Protein AF-A0A3B8YWN8-F1 (afdb_monomer_lite)

Sequence (177 aa):
MKKIRFTNFLTLNTTGSDNGYIYGIPFSYERTVKGNIPAGKAEFSIKGDIPDPGLFLGETLADYLVRSGIKISQVETARTDYLAKKQVQYKPGKIVHTQTSRPMKDIVQEVNVKSNNHYAEHLLRIIGRTQNTDIYSDALQAGIDYVKKFWEQQGISTSSLTLHDGSGLAPQNAFSP

Foldseek 3Di:
DDAADEDEPEAEDQPQDDPWDWDDDALDSYIYIDDYHYPPDPDDDDDDDDRCVQQVVQVVVQVVCVVVVHDDDDGDDCVVVVVVVPPPPPDDDPDPDDDDDPDPVVLVCCCVVVLPQVSQQVVLLVCQCVVPVPPNDDSNVSSVVVVQVVCVVVVHHCPQFDDDGRRPPPPRGTHDD

pLDDT: mean 93.97, std 5.35, range [67.75, 98.31]

Secondary structure (DSSP, 8-state):
-PPPEEEE--EEESS-----EEE-STT-SEEEEESEEETT-S--------S-HHHHHHHHHHHHHHHTT--------THHHHHTT-------------PPPPPHHHHHHHHHHH--HHHHHHHHHHHHHHH---TTS-HHHHHHHHHHHHHHHTT---TT-B-S-SSS-STT-B---

Structure (mmCIF, N/CA/C/O backbone):
data_AF-A0A3B8YWN8-F1
#
_entry.id   AF-A0A3B8YWN8-F1
#
loop_
_atom_site.group_PDB
_atom_site.id
_atom_site.type_symbol
_atom_site.label_atom_id
_atom_site.label_alt_id
_atom_site.label_comp_id
_atom_site.label_asym_id
_atom_site.label_entity_id
_atom_site.label_seq_id
_atom_site.pdbx_PDB_ins_code
_atom_site.Cartn_x
_atom_site.Cartn_y
_atom_site.Cartn_z
_atom_site.occupancy
_atom_site.B_iso_or_equiv
_atom_site.auth_seq_id
_atom_site.auth_comp_id
_atom_site.auth_asym_id
_atom_site.auth_atom_id
_atom_site.pdbx_PDB_model_num
ATOM 1 N N . MET A 1 1 ? 13.377 -5.301 -14.344 1.00 80.06 1 MET A N 1
ATOM 2 C CA . MET A 1 1 ? 13.075 -5.627 -12.940 1.00 80.06 1 MET A CA 1
ATOM 3 C C . MET A 1 1 ? 14.286 -5.380 -12.073 1.00 80.06 1 MET A C 1
ATOM 5 O O . MET A 1 1 ? 15.306 -6.055 -12.226 1.00 80.06 1 MET A O 1
ATOM 9 N N . LYS A 1 2 ? 14.180 -4.399 -11.175 1.00 81.56 2 LYS A N 1
ATOM 10 C CA . LYS A 1 2 ? 15.212 -4.146 -10.162 1.00 81.56 2 LYS A CA 1
ATOM 11 C C . LYS A 1 2 ? 15.353 -5.351 -9.230 1.00 81.56 2 LYS A C 1
ATOM 13 O O . LYS A 1 2 ? 14.367 -5.902 -8.750 1.00 81.56 2 LYS A O 1
ATOM 18 N N . LYS A 1 3 ? 16.597 -5.759 -8.968 1.00 89.31 3 LYS A N 1
ATOM 19 C CA . LYS A 1 3 ? 16.897 -6.857 -8.041 1.00 89.31 3 LYS A CA 1
ATOM 20 C C . LYS A 1 3 ? 16.923 -6.332 -6.609 1.00 89.31 3 LYS A C 1
ATOM 22 O O . LYS A 1 3 ? 17.666 -5.396 -6.322 1.00 89.31 3 LYS A O 1
ATOM 27 N N . ILE A 1 4 ? 16.138 -6.953 -5.732 1.00 94.19 4 ILE A N 1
ATOM 28 C CA . ILE A 1 4 ? 16.224 -6.747 -4.285 1.00 94.19 4 ILE A CA 1
ATOM 29 C C . ILE A 1 4 ? 17.476 -7.443 -3.738 1.00 94.19 4 ILE A C 1
ATOM 31 O O . ILE A 1 4 ? 17.847 -8.520 -4.210 1.00 94.19 4 ILE A O 1
ATOM 35 N N . ARG A 1 5 ? 18.138 -6.822 -2.765 1.00 95.88 5 ARG A N 1
ATOM 36 C CA . ARG A 1 5 ? 19.308 -7.367 -2.075 1.00 95.88 5 ARG A CA 1
ATOM 37 C C . ARG A 1 5 ? 19.014 -7.439 -0.588 1.00 95.88 5 ARG A C 1
ATOM 39 O O . ARG A 1 5 ? 18.488 -6.489 -0.013 1.00 95.88 5 ARG A O 1
ATOM 46 N N . PHE A 1 6 ? 19.353 -8.572 0.015 1.00 96.44 6 PHE A N 1
ATOM 47 C CA . PHE A 1 6 ? 19.155 -8.809 1.437 1.00 96.44 6 PHE A CA 1
ATOM 48 C C . PHE A 1 6 ? 20.497 -8.921 2.152 1.00 96.44 6 PHE A C 1
ATOM 50 O O . PHE A 1 6 ? 21.336 -9.738 1.777 1.00 96.44 6 PHE A O 1
ATOM 57 N N . THR A 1 7 ? 20.651 -8.157 3.228 1.00 97.44 7 THR A N 1
ATOM 58 C CA . THR A 1 7 ? 21.690 -8.359 4.238 1.00 97.44 7 THR A CA 1
ATOM 59 C C . THR A 1 7 ? 21.070 -9.110 5.408 1.00 97.44 7 THR A C 1
ATOM 61 O O . THR A 1 7 ? 20.158 -8.604 6.066 1.00 97.44 7 THR A O 1
ATOM 64 N N . ASN A 1 8 ? 21.532 -10.335 5.648 1.00 96.69 8 ASN A N 1
ATOM 65 C CA . ASN A 1 8 ? 20.940 -11.230 6.636 1.00 96.69 8 ASN A CA 1
ATOM 66 C C . ASN A 1 8 ? 21.707 -11.193 7.968 1.00 96.69 8 ASN A C 1
ATOM 68 O O . ASN A 1 8 ? 22.888 -11.525 8.008 1.00 96.69 8 ASN A O 1
ATOM 72 N N . PHE A 1 9 ? 21.010 -10.840 9.048 1.00 97.12 9 PHE A N 1
ATOM 73 C CA . PHE A 1 9 ? 21.478 -10.909 10.436 1.00 97.12 9 PHE A CA 1
ATOM 74 C C . PHE A 1 9 ? 20.535 -11.741 11.323 1.00 97.12 9 PHE A C 1
ATOM 76 O O . PHE A 1 9 ? 20.490 -11.538 12.537 1.00 97.12 9 PHE A O 1
ATOM 83 N N . LEU A 1 10 ? 19.731 -12.629 10.733 1.00 96.25 10 LEU A N 1
ATOM 84 C CA . LEU A 1 10 ? 18.858 -13.518 11.491 1.00 96.25 10 LEU A CA 1
ATOM 85 C C . LEU A 1 10 ? 19.666 -14.478 12.357 1.00 96.25 10 LEU A C 1
ATOM 87 O O . LEU A 1 10 ? 20.679 -15.034 11.933 1.00 96.25 10 LEU A O 1
ATOM 91 N N . THR A 1 11 ? 19.149 -14.726 13.552 1.00 96.62 11 THR A N 1
ATOM 92 C CA . THR A 1 11 ? 19.606 -15.803 14.429 1.00 96.62 11 THR A CA 1
ATOM 93 C C . THR A 1 11 ? 18.482 -16.810 14.667 1.00 96.62 11 THR A C 1
ATOM 95 O O . THR A 1 11 ? 17.337 -16.603 14.260 1.00 96.62 11 THR A O 1
ATOM 98 N N . LEU A 1 12 ? 18.804 -17.940 15.295 1.00 96.88 12 LEU A N 1
ATOM 99 C CA . LEU A 1 12 ? 17.819 -18.964 15.641 1.00 96.88 12 LEU A CA 1
ATOM 100 C C . LEU A 1 12 ? 17.405 -18.845 17.113 1.00 96.88 12 LEU A C 1
ATOM 102 O O . LEU A 1 12 ? 18.230 -18.522 17.966 1.00 96.88 12 LEU A O 1
ATOM 106 N N . ASN A 1 13 ? 16.142 -19.147 17.412 1.00 95.62 13 ASN A N 1
ATOM 107 C CA . ASN A 1 13 ? 15.621 -19.309 18.770 1.00 95.62 13 ASN A CA 1
ATOM 108 C C . ASN A 1 13 ? 15.058 -20.723 18.992 1.00 95.62 13 ASN A C 1
ATOM 110 O O . ASN A 1 13 ? 14.725 -21.438 18.046 1.00 95.62 13 ASN A O 1
ATOM 114 N N . THR A 1 14 ? 14.927 -21.115 20.260 1.00 95.75 14 THR A N 1
ATOM 115 C CA . THR A 1 14 ? 14.289 -22.373 20.686 1.00 95.75 14 THR A CA 1
ATOM 116 C C . THR A 1 14 ? 12.891 -22.167 21.273 1.00 95.75 14 THR A C 1
ATOM 118 O O . THR A 1 14 ? 12.222 -23.144 21.594 1.00 95.75 14 THR A O 1
ATOM 121 N N . THR A 1 15 ? 12.423 -20.918 21.399 1.00 92.81 15 THR A N 1
ATOM 122 C CA . THR A 1 15 ? 11.096 -20.595 21.955 1.00 92.81 15 THR A CA 1
ATOM 123 C C . THR A 1 15 ? 9.961 -20.928 20.990 1.00 92.81 15 THR A C 1
ATOM 125 O O . THR A 1 15 ? 8.809 -21.008 21.402 1.00 92.81 15 THR A O 1
ATOM 128 N N . GLY A 1 16 ? 10.273 -21.097 19.700 1.00 90.19 16 GLY A N 1
ATOM 129 C CA . GLY A 1 16 ? 9.279 -21.324 18.653 1.00 90.19 16 GLY A CA 1
ATOM 130 C C . GLY A 1 16 ? 8.600 -20.044 18.162 1.00 90.19 16 GLY A C 1
ATOM 131 O O . GLY A 1 16 ? 7.716 -20.119 17.313 1.00 90.19 16 GLY A O 1
ATOM 132 N N . SER A 1 17 ? 9.015 -18.879 18.663 1.00 91.94 17 SER A N 1
ATOM 133 C CA . SER A 1 17 ? 8.450 -17.576 18.301 1.00 91.94 17 SER A CA 1
ATOM 134 C C . SER A 1 17 ? 9.029 -17.056 16.984 1.00 91.94 17 SER A C 1
ATOM 136 O O . SER A 1 17 ? 10.219 -17.223 16.723 1.00 91.94 17 SER A O 1
ATOM 138 N N . ASP A 1 18 ? 8.214 -16.372 16.183 1.00 93.31 18 ASP A N 1
ATOM 139 C CA . ASP A 1 18 ? 8.703 -15.560 15.067 1.00 93.31 18 ASP A CA 1
ATOM 140 C C . ASP A 1 18 ? 8.965 -14.133 15.545 1.00 93.31 18 ASP A C 1
ATOM 142 O O . ASP A 1 18 ? 8.030 -13.398 15.854 1.00 93.31 18 ASP A O 1
ATOM 146 N N . ASN A 1 19 ? 10.238 -13.750 15.605 1.00 94.31 19 ASN A N 1
ATOM 147 C CA . ASN A 1 19 ? 10.654 -12.374 15.855 1.00 94.31 19 ASN A CA 1
ATOM 148 C C . ASN A 1 19 ? 11.452 -11.818 14.666 1.00 94.31 19 ASN A C 1
ATOM 150 O O . ASN A 1 19 ? 12.211 -10.860 14.829 1.00 94.31 19 ASN A O 1
ATOM 154 N N . GLY A 1 20 ? 11.358 -12.460 13.498 1.00 95.50 20 GLY A N 1
ATOM 155 C CA . GLY A 1 20 ? 12.039 -12.054 12.281 1.00 95.50 20 GLY A CA 1
ATOM 156 C C . GLY A 1 20 ? 11.336 -10.869 11.628 1.00 95.50 20 GLY A C 1
ATOM 157 O O . GLY A 1 20 ? 10.118 -10.846 11.484 1.00 95.50 20 GLY A O 1
ATOM 158 N N . TYR A 1 21 ? 12.103 -9.877 11.191 1.00 94.56 21 TYR A N 1
ATOM 159 C CA . TYR A 1 21 ? 11.560 -8.733 10.467 1.00 94.56 21 TYR A CA 1
ATOM 160 C C . TYR A 1 21 ? 12.503 -8.265 9.364 1.00 94.56 21 TYR A C 1
ATOM 162 O O . TYR A 1 21 ? 13.730 -8.384 9.446 1.00 94.56 21 TYR A O 1
ATOM 170 N N . ILE A 1 22 ? 11.896 -7.714 8.314 1.00 95.94 22 ILE A N 1
ATOM 171 C CA . ILE A 1 22 ? 12.583 -7.076 7.194 1.00 95.94 22 ILE A CA 1
ATOM 172 C C . ILE A 1 22 ? 12.410 -5.573 7.356 1.00 95.94 22 ILE A C 1
ATOM 174 O O . ILE A 1 22 ? 11.295 -5.092 7.537 1.00 95.94 22 ILE A O 1
ATOM 178 N N . TYR A 1 23 ? 13.498 -4.821 7.250 1.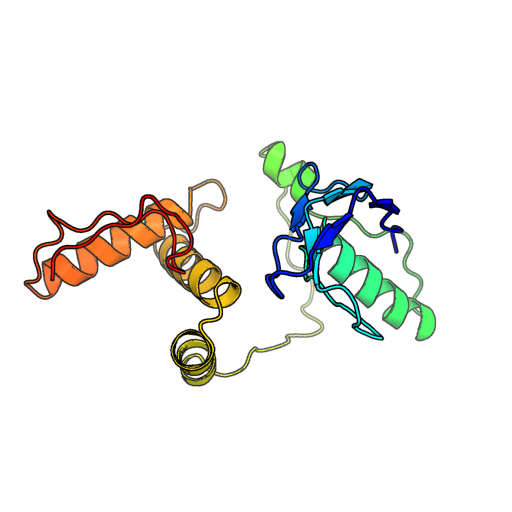00 93.81 23 TYR A N 1
ATOM 179 C CA . TYR A 1 23 ? 13.436 -3.365 7.241 1.00 93.81 23 TYR A CA 1
ATOM 180 C C . TYR A 1 23 ? 14.401 -2.775 6.213 1.00 93.81 23 TYR A C 1
ATOM 182 O O . TYR A 1 23 ? 15.366 -3.404 5.773 1.00 93.81 23 TYR A O 1
ATOM 190 N N . GLY A 1 24 ? 14.111 -1.551 5.797 1.00 93.94 24 GLY A N 1
ATOM 191 C CA . GLY A 1 24 ? 14.896 -0.807 4.827 1.00 93.94 24 GLY A CA 1
ATOM 192 C C . GLY A 1 24 ? 14.355 0.607 4.687 1.00 93.94 24 GLY A C 1
ATOM 193 O O . GLY A 1 24 ? 13.265 0.920 5.163 1.00 93.94 24 GLY A O 1
ATOM 194 N N . ILE A 1 25 ? 15.132 1.466 4.039 1.00 94.56 25 ILE A N 1
ATOM 195 C CA . ILE A 1 25 ? 14.682 2.817 3.703 1.00 94.56 25 ILE A CA 1
ATOM 196 C C . ILE A 1 25 ? 13.540 2.693 2.675 1.00 94.56 25 ILE A C 1
ATOM 198 O O . ILE A 1 25 ? 13.661 1.872 1.758 1.00 94.56 25 ILE A O 1
ATOM 202 N N . PRO A 1 26 ? 12.454 3.485 2.780 1.00 91.06 26 PRO A N 1
ATOM 203 C CA . PRO A 1 26 ? 11.384 3.491 1.786 1.00 91.06 26 PRO A CA 1
ATOM 204 C C . PRO A 1 26 ? 11.925 3.563 0.353 1.00 91.06 26 PRO A C 1
ATOM 206 O O . PRO A 1 26 ? 12.839 4.335 0.066 1.00 91.06 26 PRO A O 1
ATOM 209 N N . PHE A 1 27 ? 11.369 2.746 -0.547 1.00 91.62 27 PHE A N 1
ATOM 210 C CA . PHE A 1 27 ? 11.792 2.608 -1.948 1.00 91.62 27 PHE A CA 1
ATOM 211 C C . PHE A 1 27 ? 13.203 2.059 -2.209 1.00 91.62 27 PHE A C 1
ATOM 213 O O . PHE A 1 27 ? 13.581 1.881 -3.372 1.00 91.62 27 PHE A O 1
ATOM 220 N N . SER A 1 28 ? 13.972 1.739 -1.169 1.00 93.81 28 SER A N 1
ATOM 221 C CA . SER A 1 28 ? 15.260 1.072 -1.321 1.00 93.81 28 SER A CA 1
ATOM 222 C C . SER A 1 28 ? 15.085 -0.417 -1.606 1.00 93.81 28 SER A C 1
ATOM 224 O O . SER A 1 28 ? 14.317 -1.122 -0.946 1.00 93.81 28 SER A O 1
ATOM 226 N N . TYR A 1 29 ? 15.859 -0.911 -2.569 1.00 94.94 29 TYR A N 1
ATOM 227 C CA . TYR A 1 29 ? 15.989 -2.339 -2.860 1.00 94.94 29 TYR A CA 1
ATOM 228 C C . TYR A 1 29 ? 17.055 -3.020 -1.989 1.00 94.94 29 TYR A C 1
ATOM 230 O O . TYR A 1 29 ? 17.216 -4.232 -2.073 1.00 94.94 29 TYR A O 1
ATOM 238 N N . GLU A 1 30 ? 17.746 -2.265 -1.135 1.00 96.62 30 GLU A N 1
ATOM 239 C CA . GLU A 1 30 ? 18.624 -2.797 -0.095 1.00 96.62 30 GLU A CA 1
ATOM 240 C C . GLU A 1 30 ? 17.799 -3.033 1.174 1.00 96.62 30 GLU A C 1
ATOM 242 O O . GLU A 1 30 ? 17.252 -2.090 1.757 1.00 96.62 30 GLU A O 1
ATOM 247 N N . ARG A 1 31 ? 17.687 -4.296 1.588 1.00 96.75 31 ARG A N 1
ATOM 248 C CA . ARG A 1 31 ? 16.883 -4.731 2.730 1.00 96.75 31 ARG A CA 1
ATOM 249 C C . ARG A 1 31 ? 17.739 -5.452 3.748 1.00 96.75 31 ARG A C 1
ATOM 251 O O . ARG A 1 31 ? 18.636 -6.209 3.403 1.00 96.75 31 ARG A O 1
ATOM 258 N N . THR A 1 32 ? 17.449 -5.219 5.019 1.00 97.00 32 THR A N 1
ATOM 259 C CA . THR A 1 32 ? 18.104 -5.905 6.127 1.00 97.00 32 THR A CA 1
ATOM 260 C C . THR A 1 32 ? 17.101 -6.814 6.812 1.00 97.00 32 THR A C 1
ATOM 262 O O . THR A 1 32 ? 15.977 -6.400 7.092 1.00 97.00 32 THR A O 1
ATOM 265 N N . VAL A 1 33 ? 17.518 -8.045 7.088 1.00 97.06 33 VAL A N 1
ATOM 266 C CA . VAL A 1 33 ? 16.719 -9.032 7.813 1.00 97.06 33 VAL A CA 1
ATOM 267 C C . VAL A 1 33 ? 17.327 -9.233 9.196 1.00 97.06 33 VAL A C 1
ATOM 269 O O . VAL A 1 33 ? 18.524 -9.497 9.304 1.00 97.06 33 VAL A O 1
ATOM 272 N N . LYS A 1 34 ? 16.528 -9.059 10.251 1.00 96.75 34 LYS A N 1
ATOM 273 C CA . LYS A 1 34 ? 16.964 -9.109 11.656 1.00 96.75 34 LYS A CA 1
ATOM 274 C C . LYS A 1 34 ? 15.953 -9.836 12.532 1.00 96.75 34 LYS A C 1
ATOM 276 O O . LYS A 1 34 ? 14.842 -10.125 12.102 1.00 96.75 34 LYS A O 1
ATOM 281 N N . GLY A 1 35 ? 16.367 -10.099 13.769 1.00 96.38 35 GLY A N 1
ATOM 282 C CA . GLY A 1 35 ? 15.574 -10.804 14.767 1.00 96.38 35 GLY A CA 1
ATOM 283 C C . GLY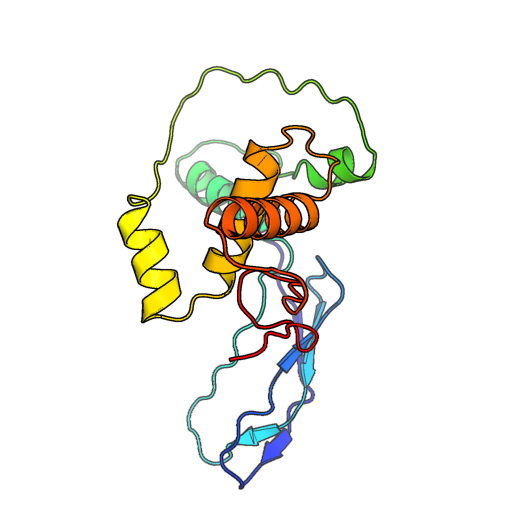 A 1 35 ? 16.003 -12.257 14.900 1.00 96.38 35 GLY A C 1
ATOM 284 O O . GLY A 1 35 ? 17.106 -12.628 14.490 1.00 96.38 35 GLY A O 1
ATOM 285 N N . ASN A 1 36 ? 15.132 -13.070 15.490 1.00 96.06 36 ASN A N 1
ATOM 286 C CA . ASN A 1 36 ? 15.361 -14.500 15.625 1.00 96.06 36 ASN A CA 1
ATOM 287 C C . ASN A 1 36 ? 14.137 -15.302 15.176 1.00 96.06 36 ASN A C 1
ATOM 289 O O . ASN A 1 36 ? 13.000 -14.873 15.368 1.00 96.06 36 ASN A O 1
ATOM 293 N N . ILE A 1 37 ? 14.388 -16.454 14.561 1.00 96.12 37 ILE A N 1
ATOM 294 C CA . ILE A 1 37 ? 13.354 -17.342 14.017 1.00 96.12 37 ILE A CA 1
ATOM 295 C C . ILE A 1 37 ? 13.477 -18.751 14.616 1.00 96.12 37 ILE A C 1
ATOM 297 O O . ILE A 1 37 ? 14.559 -19.119 15.082 1.00 96.12 37 ILE A O 1
ATOM 301 N N . PRO A 1 38 ? 12.409 -19.565 14.614 1.00 96.00 38 PRO A N 1
ATOM 302 C CA . PRO A 1 38 ? 12.430 -20.897 15.213 1.00 96.00 38 PRO A CA 1
ATOM 303 C C . PRO A 1 38 ? 13.470 -21.835 14.583 1.00 96.00 38 PRO A C 1
ATOM 305 O O . PRO A 1 38 ? 13.497 -22.027 13.367 1.00 96.00 38 PRO A O 1
ATOM 308 N N . ALA A 1 39 ? 14.286 -22.480 15.418 1.00 95.19 39 ALA A N 1
ATOM 309 C CA . ALA A 1 39 ? 15.174 -23.564 15.003 1.00 95.19 39 ALA A CA 1
ATOM 310 C C . ALA A 1 39 ? 14.393 -24.844 14.634 1.00 95.19 39 ALA A C 1
ATOM 312 O O . ALA A 1 39 ? 13.237 -25.029 15.017 1.00 95.19 39 ALA A O 1
ATOM 313 N N . GLY A 1 40 ? 15.042 -25.765 13.911 1.00 92.62 40 GLY A N 1
ATOM 314 C CA . GLY A 1 40 ? 14.487 -27.095 13.613 1.00 92.62 40 GLY A CA 1
ATOM 315 C C . GLY A 1 40 ? 13.373 -27.115 12.558 1.00 92.62 40 GLY A C 1
ATOM 316 O O . GLY A 1 40 ? 12.688 -28.126 12.411 1.00 92.62 40 GLY A O 1
ATOM 317 N N . LYS A 1 41 ? 13.177 -26.016 11.822 1.00 90.06 41 LYS A N 1
ATOM 318 C CA . LYS A 1 41 ? 12.285 -25.952 10.658 1.00 90.06 41 LYS A CA 1
ATOM 319 C C . LYS A 1 41 ? 13.086 -26.190 9.377 1.00 90.06 41 LYS A C 1
ATOM 321 O O . LYS A 1 41 ? 14.164 -25.625 9.222 1.00 90.06 41 LYS A O 1
ATOM 326 N N . ALA A 1 42 ? 12.552 -27.006 8.467 1.00 92.81 42 ALA A N 1
ATOM 327 C CA . ALA A 1 42 ? 13.152 -27.215 7.144 1.00 92.81 42 ALA A CA 1
ATOM 328 C C . ALA A 1 42 ? 13.106 -25.935 6.292 1.00 92.81 42 ALA A C 1
ATOM 330 O O . ALA A 1 42 ? 14.027 -25.656 5.532 1.00 92.81 42 ALA A O 1
ATOM 331 N N . GLU A 1 43 ? 12.047 -25.144 6.467 1.00 91.56 43 GLU A N 1
ATOM 332 C CA . GLU A 1 43 ? 11.854 -23.853 5.820 1.00 91.56 43 GLU A CA 1
ATOM 333 C C . GLU A 1 43 ? 11.168 -22.868 6.771 1.00 91.56 43 GLU A C 1
ATOM 335 O O . GLU A 1 43 ? 10.399 -23.254 7.657 1.00 91.56 43 GLU A O 1
ATOM 340 N N . PHE A 1 44 ? 11.459 -21.582 6.585 1.00 90.56 44 PHE A N 1
ATOM 341 C CA . PHE A 1 44 ? 10.833 -20.493 7.320 1.00 90.56 44 PHE A CA 1
ATOM 342 C C . PHE A 1 44 ? 10.625 -19.301 6.388 1.00 90.56 44 PHE A C 1
ATOM 344 O O . PHE A 1 44 ? 11.515 -18.958 5.611 1.00 90.56 44 PHE A O 1
ATOM 351 N N . SER A 1 45 ? 9.455 -18.668 6.464 1.00 92.25 45 SER A N 1
ATOM 352 C CA . SER A 1 45 ? 9.092 -17.549 5.597 1.00 92.25 45 SER A CA 1
ATOM 353 C C . SER A 1 45 ? 8.654 -16.353 6.424 1.00 92.25 45 SER A C 1
ATOM 355 O O . SER A 1 45 ? 7.696 -16.437 7.184 1.00 92.25 45 SER A O 1
ATOM 357 N N . ILE A 1 46 ? 9.279 -15.213 6.155 1.00 90.88 46 ILE A N 1
ATOM 358 C CA . ILE A 1 46 ? 8.858 -13.890 6.619 1.00 90.88 46 ILE A CA 1
ATOM 359 C C . ILE A 1 46 ? 8.390 -13.073 5.416 1.00 90.88 46 ILE A C 1
ATOM 361 O O . ILE A 1 46 ? 8.926 -13.207 4.314 1.00 90.88 46 ILE A O 1
ATOM 365 N N . LYS A 1 47 ? 7.371 -12.236 5.605 1.00 89.50 47 LYS A N 1
ATOM 366 C CA . LYS A 1 47 ? 6.824 -11.384 4.539 1.00 89.50 47 LYS A CA 1
ATOM 367 C C . LYS A 1 47 ? 7.300 -9.947 4.733 1.00 89.50 47 LYS A C 1
ATOM 369 O O . LYS A 1 47 ? 7.337 -9.457 5.856 1.00 89.50 47 LYS A O 1
ATOM 374 N N . GLY A 1 48 ? 7.649 -9.283 3.636 1.00 90.06 48 GLY A N 1
ATOM 375 C CA . GLY A 1 48 ? 8.074 -7.883 3.614 1.00 90.06 48 GLY A CA 1
ATOM 376 C C . GLY A 1 48 ? 7.378 -7.105 2.504 1.00 90.06 48 GLY A C 1
ATOM 377 O O . GLY A 1 48 ? 6.712 -7.686 1.645 1.00 90.06 48 GLY A O 1
ATOM 378 N N . ASP A 1 49 ? 7.532 -5.785 2.526 1.00 91.06 49 ASP A N 1
ATOM 379 C CA . ASP A 1 49 ? 7.008 -4.906 1.489 1.00 91.06 49 ASP A CA 1
ATOM 380 C C . ASP A 1 49 ? 7.790 -5.043 0.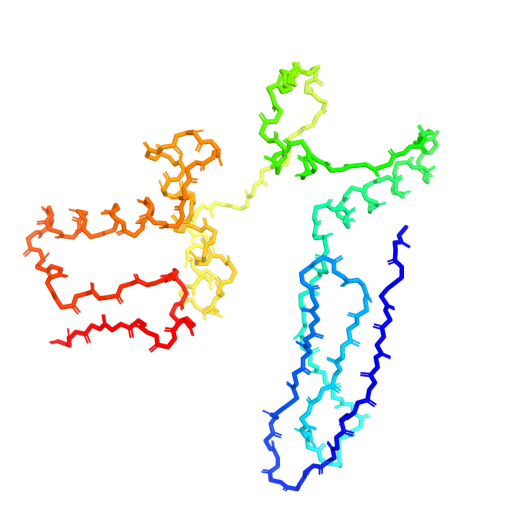173 1.00 91.06 49 ASP A C 1
ATOM 382 O O . ASP A 1 49 ? 9.003 -5.264 0.150 1.00 91.06 49 ASP A O 1
ATOM 386 N N . ILE A 1 50 ? 7.087 -4.854 -0.945 1.00 93.19 50 ILE A N 1
ATOM 387 C CA . ILE A 1 50 ? 7.728 -4.584 -2.234 1.00 93.19 50 ILE A CA 1
ATOM 388 C C . ILE A 1 50 ? 8.233 -3.135 -2.176 1.00 93.19 50 ILE A C 1
ATOM 390 O O . ILE A 1 50 ? 7.409 -2.246 -1.965 1.00 93.19 50 ILE A O 1
ATOM 394 N N . PRO A 1 51 ? 9.534 -2.855 -2.395 1.00 93.50 51 PRO A N 1
ATOM 395 C CA . PRO A 1 51 ? 10.077 -1.518 -2.170 1.00 93.50 51 PRO A CA 1
ATOM 396 C C . PRO A 1 51 ? 9.409 -0.388 -2.940 1.00 93.50 51 PRO A C 1
ATOM 398 O O . PRO A 1 51 ? 9.172 0.684 -2.392 1.00 93.50 51 PRO A O 1
ATOM 401 N N . ASP A 1 52 ? 9.132 -0.622 -4.217 1.00 93.38 52 ASP A N 1
ATOM 402 C CA . ASP A 1 52 ? 8.457 0.333 -5.084 1.00 93.38 52 ASP A CA 1
ATOM 403 C C . ASP A 1 52 ? 7.354 -0.415 -5.846 1.00 93.38 52 ASP A C 1
ATOM 405 O O . ASP A 1 52 ? 7.598 -0.904 -6.952 1.00 93.38 52 ASP A O 1
ATOM 409 N N . PRO A 1 53 ? 6.157 -0.582 -5.244 1.00 93.06 53 PRO A N 1
ATOM 410 C CA . PRO A 1 53 ? 5.077 -1.367 -5.842 1.00 93.06 53 PRO A CA 1
ATOM 411 C C . PRO A 1 53 ? 4.616 -0.808 -7.193 1.00 93.06 53 PRO A C 1
ATOM 413 O O . PRO A 1 53 ? 4.262 -1.572 -8.089 1.00 93.06 53 PRO A O 1
ATOM 416 N N . GLY A 1 54 ? 4.656 0.520 -7.357 1.00 93.88 54 GLY A N 1
ATOM 417 C CA . GLY A 1 54 ? 4.293 1.186 -8.607 1.00 93.88 54 GLY A CA 1
ATOM 418 C C . GLY A 1 54 ? 5.283 0.877 -9.728 1.00 93.88 54 GLY A C 1
ATOM 419 O O . GLY A 1 54 ? 4.871 0.509 -10.828 1.00 93.88 54 GLY A O 1
ATOM 420 N N . LEU A 1 55 ? 6.588 0.955 -9.442 1.00 94.81 55 LEU A N 1
ATOM 421 C CA . LEU A 1 55 ? 7.613 0.569 -10.411 1.00 94.81 55 LEU A CA 1
ATOM 422 C C . LEU A 1 55 ? 7.543 -0.928 -10.729 1.00 94.81 55 LEU A C 1
ATOM 424 O O . LEU A 1 55 ? 7.622 -1.302 -11.894 1.00 94.81 55 LEU A O 1
ATOM 428 N N . PHE A 1 56 ? 7.346 -1.774 -9.715 1.00 95.44 56 PHE A N 1
ATOM 429 C CA . PHE A 1 56 ? 7.226 -3.220 -9.898 1.00 95.44 56 PHE A CA 1
ATOM 430 C C . PHE A 1 56 ? 6.064 -3.590 -10.831 1.00 95.44 56 PHE A C 1
ATOM 432 O O . PHE A 1 56 ? 6.243 -4.410 -11.734 1.00 95.44 56 PHE A O 1
ATOM 439 N N . LEU A 1 57 ? 4.899 -2.950 -10.672 1.00 95.31 57 LEU A N 1
ATOM 440 C CA . LEU A 1 57 ? 3.762 -3.121 -11.579 1.00 95.31 57 LEU A CA 1
ATOM 441 C C . LEU A 1 57 ? 4.128 -2.728 -13.018 1.00 95.31 57 LEU A C 1
ATOM 443 O O . LEU A 1 57 ? 3.878 -3.498 -13.946 1.00 95.31 57 LEU A O 1
ATOM 447 N N . GLY A 1 58 ? 4.740 -1.554 -13.198 1.00 95.56 58 GLY A N 1
ATOM 448 C CA . GLY A 1 58 ? 5.150 -1.057 -14.512 1.00 95.56 58 GLY A CA 1
ATOM 449 C C . GLY A 1 58 ? 6.167 -1.968 -15.204 1.00 95.56 58 GLY A C 1
ATOM 450 O O . GLY A 1 58 ? 6.007 -2.288 -16.380 1.00 95.56 58 GLY A O 1
ATOM 451 N N . GLU A 1 59 ? 7.185 -2.435 -14.476 1.00 95.94 59 GLU A N 1
ATOM 452 C CA . GLU A 1 59 ? 8.205 -3.346 -15.006 1.00 95.94 59 GLU A CA 1
ATOM 453 C C . GLU A 1 59 ? 7.615 -4.716 -15.356 1.00 95.94 59 GLU A C 1
ATOM 455 O O . GLU A 1 59 ? 7.986 -5.299 -16.373 1.00 95.94 59 GLU A O 1
ATOM 460 N N . THR A 1 60 ? 6.681 -5.214 -14.541 1.00 96.31 60 THR A N 1
ATOM 461 C CA . THR A 1 60 ? 5.987 -6.484 -14.794 1.00 96.31 60 THR A CA 1
ATOM 462 C C . THR A 1 60 ? 5.135 -6.391 -16.057 1.00 96.31 60 THR A C 1
ATOM 464 O O . THR A 1 60 ? 5.229 -7.250 -16.930 1.00 96.31 60 THR A O 1
ATOM 467 N N . LEU A 1 61 ? 4.338 -5.328 -16.198 1.00 95.94 61 LEU A N 1
ATOM 468 C CA . LEU A 1 61 ? 3.543 -5.100 -17.404 1.00 95.94 61 LEU A CA 1
ATOM 469 C C . LEU A 1 61 ? 4.434 -4.952 -18.646 1.00 95.94 61 LEU A C 1
ATOM 471 O O . LEU A 1 61 ? 4.150 -5.558 -19.677 1.00 95.94 61 LEU A O 1
ATOM 475 N N . ALA A 1 62 ? 5.525 -4.189 -18.547 1.00 96.88 62 ALA A N 1
ATOM 476 C CA . ALA A 1 62 ? 6.471 -4.018 -19.644 1.00 96.88 62 ALA A CA 1
ATOM 477 C C . ALA A 1 62 ? 7.082 -5.353 -20.099 1.00 96.88 62 ALA A C 1
ATOM 479 O O . ALA A 1 62 ? 7.181 -5.583 -21.301 1.00 96.88 62 ALA A O 1
ATOM 480 N N . ASP A 1 63 ? 7.433 -6.249 -19.172 1.00 96.38 63 ASP A N 1
ATOM 481 C CA . ASP A 1 63 ? 7.940 -7.588 -19.499 1.00 96.38 63 ASP A CA 1
ATOM 482 C C . ASP A 1 63 ? 6.914 -8.407 -20.307 1.00 96.38 63 ASP A C 1
ATOM 484 O O . ASP A 1 63 ? 7.251 -8.955 -21.358 1.00 96.38 63 ASP A O 1
ATOM 488 N N . TYR A 1 64 ? 5.639 -8.417 -19.900 1.00 96.75 64 TYR A N 1
ATOM 489 C CA . TYR A 1 64 ? 4.575 -9.080 -20.671 1.00 96.75 64 TYR A CA 1
ATOM 490 C C . TYR A 1 64 ? 4.382 -8.474 -22.070 1.00 96.75 64 TYR A C 1
ATOM 492 O O . TYR A 1 64 ? 4.212 -9.211 -23.047 1.00 96.75 64 TYR A O 1
ATOM 500 N N . LEU A 1 65 ? 4.434 -7.145 -22.193 1.00 96.69 65 LEU A N 1
ATOM 501 C CA . LEU A 1 65 ? 4.295 -6.450 -23.477 1.00 96.69 65 LEU A CA 1
ATOM 502 C C . LEU A 1 65 ? 5.479 -6.739 -24.412 1.00 96.69 65 LEU A C 1
ATOM 504 O O . LEU A 1 65 ? 5.266 -7.055 -25.583 1.00 96.69 65 LEU A O 1
ATOM 508 N N . VAL A 1 66 ? 6.710 -6.715 -23.894 1.00 97.50 66 VAL A N 1
ATOM 509 C CA . VAL A 1 66 ? 7.930 -7.032 -24.657 1.00 97.50 66 VAL A CA 1
ATOM 510 C C . VAL A 1 66 ? 7.909 -8.467 -25.167 1.00 97.50 66 VAL A C 1
ATOM 512 O O . VAL A 1 66 ? 8.177 -8.697 -26.346 1.00 97.50 66 VAL A O 1
ATOM 515 N N . ARG A 1 67 ? 7.513 -9.431 -24.327 1.00 97.38 67 ARG A N 1
ATOM 516 C CA . ARG A 1 67 ? 7.331 -10.834 -24.747 1.00 97.38 67 ARG A CA 1
ATOM 517 C C . ARG A 1 67 ? 6.252 -10.997 -25.818 1.00 97.38 67 ARG A C 1
ATOM 519 O O . ARG A 1 67 ? 6.327 -11.924 -2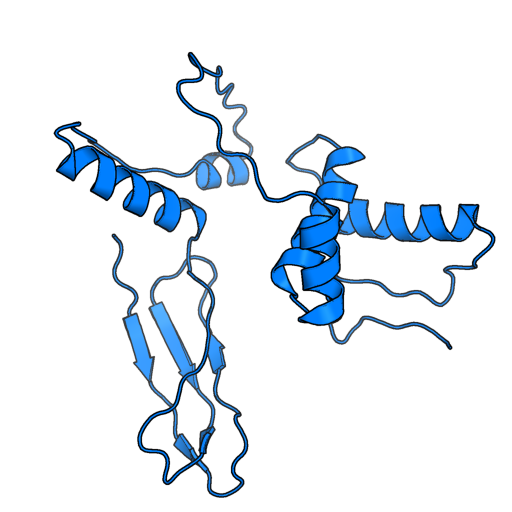6.615 1.00 97.38 67 ARG A O 1
ATOM 526 N N . SER A 1 68 ? 5.291 -10.078 -25.861 1.00 97.56 68 SER A N 1
ATOM 527 C CA . SER A 1 68 ? 4.236 -10.018 -26.880 1.00 97.56 68 SER A CA 1
ATOM 528 C C . SER A 1 68 ? 4.649 -9.233 -28.139 1.00 97.56 68 SER A C 1
ATOM 530 O O . SER A 1 68 ? 3.815 -8.976 -29.002 1.00 97.56 68 SER A O 1
ATOM 532 N N . GLY A 1 69 ? 5.920 -8.831 -28.260 1.00 97.88 69 GLY A N 1
ATOM 533 C CA . GLY A 1 69 ? 6.464 -8.127 -29.427 1.00 97.88 69 GLY A CA 1
ATOM 534 C C . GLY A 1 69 ? 6.333 -6.600 -29.390 1.00 97.88 69 GLY A C 1
ATOM 535 O O . GLY A 1 69 ? 6.723 -5.932 -30.349 1.00 97.88 69 GLY A O 1
ATOM 536 N N . ILE A 1 70 ? 5.824 -6.019 -28.300 1.00 97.62 70 ILE A N 1
ATOM 537 C CA . ILE A 1 70 ? 5.692 -4.566 -28.144 1.00 97.62 70 ILE A CA 1
ATOM 538 C C . ILE A 1 70 ? 6.983 -4.005 -27.549 1.00 97.62 70 ILE A C 1
ATOM 540 O O . ILE A 1 70 ? 7.378 -4.341 -26.436 1.00 97.62 70 ILE A O 1
ATOM 544 N N . LYS A 1 71 ? 7.644 -3.102 -28.275 1.00 97.06 71 LYS A N 1
ATOM 545 C CA . LYS A 1 71 ? 8.863 -2.447 -27.787 1.00 97.06 71 LYS A CA 1
ATOM 546 C C . LYS A 1 71 ? 8.522 -1.425 -26.703 1.00 97.06 71 LYS A C 1
ATOM 548 O O . LYS A 1 71 ? 7.797 -0.470 -26.966 1.00 97.06 71 LYS A O 1
ATOM 553 N N . ILE A 1 72 ? 9.102 -1.598 -25.519 1.00 96.62 72 ILE A N 1
ATOM 554 C CA . ILE A 1 72 ? 9.034 -0.644 -24.408 1.00 96.62 72 ILE A CA 1
ATOM 555 C C . ILE A 1 72 ? 10.441 -0.096 -24.173 1.00 96.62 72 ILE A C 1
ATOM 557 O O . ILE A 1 72 ? 11.371 -0.865 -23.945 1.00 96.62 72 ILE A O 1
ATOM 561 N N . SER A 1 73 ? 10.609 1.224 -24.263 1.00 93.81 73 SER A N 1
ATOM 562 C CA . SER A 1 73 ? 11.914 1.882 -24.107 1.00 93.81 73 SER A CA 1
ATOM 563 C C . SER A 1 73 ? 12.273 2.156 -22.648 1.00 93.81 73 SER A C 1
ATOM 565 O O . SER A 1 73 ? 13.434 2.029 -22.272 1.00 93.81 73 SER A O 1
ATOM 567 N N . GLN A 1 74 ? 11.288 2.530 -21.828 1.00 93.56 74 GLN A N 1
ATOM 568 C CA . GLN A 1 74 ? 11.490 2.899 -20.430 1.00 93.56 74 GLN A CA 1
ATOM 569 C C . GLN A 1 74 ? 10.234 2.657 -19.593 1.00 93.56 74 GLN A C 1
ATOM 571 O O . GLN A 1 74 ? 9.114 2.684 -20.105 1.00 93.56 74 GLN A O 1
ATOM 576 N N . VAL A 1 75 ? 10.441 2.445 -18.294 1.00 94.00 75 VAL A N 1
ATOM 577 C CA . VAL A 1 75 ? 9.387 2.352 -17.281 1.00 94.00 75 VAL A CA 1
ATOM 578 C C . VAL A 1 75 ? 9.707 3.359 -16.187 1.00 94.00 75 VAL A C 1
ATOM 580 O O . VAL A 1 75 ? 10.765 3.288 -15.562 1.00 94.00 75 VAL A O 1
ATOM 583 N N . GLU A 1 76 ? 8.781 4.278 -15.945 1.00 90.88 76 GLU A N 1
ATOM 584 C CA . GLU A 1 76 ? 8.913 5.347 -14.957 1.00 90.88 76 GLU A CA 1
ATOM 585 C C . GLU A 1 76 ? 7.648 5.431 -14.095 1.00 90.88 76 GLU A C 1
ATOM 587 O O . GLU A 1 76 ? 6.607 4.863 -14.430 1.00 90.88 76 GLU A O 1
ATOM 592 N N . THR A 1 77 ? 7.734 6.135 -12.965 1.00 90.50 77 THR A N 1
ATOM 593 C CA . THR A 1 77 ? 6.589 6.381 -12.079 1.00 90.50 77 THR A CA 1
ATOM 594 C C . THR A 1 77 ? 6.390 7.878 -11.883 1.00 90.50 77 THR A C 1
ATOM 596 O O . THR A 1 77 ? 7.354 8.637 -11.815 1.00 90.50 77 THR A O 1
ATOM 599 N N . ALA A 1 78 ? 5.141 8.309 -11.691 1.00 89.44 78 ALA A N 1
ATOM 600 C CA . ALA A 1 78 ? 4.804 9.712 -11.419 1.00 89.44 78 ALA A CA 1
ATOM 601 C C . ALA A 1 78 ? 5.251 10.202 -10.021 1.00 89.44 78 ALA A C 1
ATOM 603 O O . ALA A 1 78 ? 4.917 11.308 -9.601 1.00 89.44 78 ALA A O 1
ATOM 604 N N . ARG A 1 79 ? 5.996 9.386 -9.262 1.00 89.62 79 ARG A N 1
ATOM 605 C CA . ARG A 1 79 ? 6.397 9.679 -7.880 1.00 89.62 79 ARG A CA 1
ATOM 606 C C . ARG A 1 79 ? 7.279 10.922 -7.783 1.00 89.62 79 ARG A C 1
ATOM 608 O O . ARG A 1 79 ? 7.077 11.734 -6.889 1.00 89.62 79 ARG A O 1
ATOM 615 N N . THR A 1 80 ? 8.275 11.057 -8.657 1.00 88.25 80 THR A N 1
ATOM 616 C CA . THR A 1 80 ? 9.191 12.212 -8.654 1.00 88.25 80 THR A CA 1
ATOM 617 C C . THR A 1 80 ? 8.445 13.508 -8.943 1.00 88.25 80 THR A C 1
ATOM 619 O O . THR A 1 80 ? 8.679 14.508 -8.271 1.00 88.25 80 THR A O 1
ATOM 622 N N . ASP A 1 81 ? 7.507 13.475 -9.886 1.00 89.69 81 ASP A N 1
ATOM 623 C CA . ASP A 1 81 ? 6.663 14.621 -10.213 1.00 89.69 81 ASP A CA 1
ATOM 624 C C . ASP A 1 81 ? 5.719 14.982 -9.062 1.00 89.69 81 ASP A C 1
ATOM 626 O O . ASP A 1 81 ? 5.607 16.161 -8.722 1.00 89.69 81 ASP A O 1
ATOM 630 N N . TYR A 1 82 ? 5.114 13.979 -8.415 1.00 89.19 82 TYR A N 1
ATOM 631 C CA . TYR A 1 82 ? 4.289 14.159 -7.219 1.00 89.19 82 TYR A CA 1
ATOM 632 C C . TYR A 1 82 ? 5.074 14.819 -6.076 1.00 89.19 82 TYR A C 1
ATOM 634 O O . TYR A 1 82 ? 4.631 15.820 -5.516 1.00 89.19 82 TYR A O 1
ATOM 642 N N . LEU A 1 83 ? 6.272 14.315 -5.756 1.00 89.62 83 LEU A N 1
ATOM 643 C CA . LEU A 1 83 ? 7.112 14.876 -4.689 1.00 89.62 83 LEU A CA 1
ATOM 644 C C . LEU A 1 83 ? 7.578 16.302 -4.999 1.00 89.62 83 LEU A C 1
ATOM 646 O O . LEU A 1 83 ? 7.649 17.138 -4.103 1.00 89.62 83 LEU A O 1
ATOM 650 N N . ALA A 1 84 ? 7.857 16.593 -6.269 1.00 90.88 84 ALA A N 1
ATOM 651 C CA . ALA A 1 84 ? 8.218 17.929 -6.728 1.00 90.88 84 ALA A CA 1
ATOM 652 C C . ALA A 1 84 ? 7.008 18.872 -6.877 1.00 90.88 84 ALA A C 1
ATOM 654 O O . ALA A 1 84 ? 7.188 20.016 -7.290 1.00 90.88 84 ALA A O 1
ATOM 655 N N . LYS A 1 85 ? 5.783 18.403 -6.583 1.00 88.88 85 LYS A N 1
ATOM 656 C CA . LYS A 1 85 ? 4.517 19.121 -6.813 1.00 88.88 85 LYS A CA 1
ATOM 657 C C . LYS A 1 85 ? 4.411 19.707 -8.221 1.00 88.88 85 LYS A C 1
ATOM 659 O O . LYS A 1 85 ? 3.846 20.785 -8.424 1.00 88.88 85 LYS A O 1
ATOM 664 N N . LYS A 1 86 ? 4.985 19.023 -9.213 1.00 84.56 86 LYS A N 1
ATOM 665 C CA . LYS A 1 86 ? 4.917 19.497 -10.590 1.00 84.56 86 LYS A CA 1
ATOM 666 C C . LYS A 1 86 ? 3.468 19.446 -11.049 1.00 84.56 86 LYS A C 1
ATOM 668 O O . LYS A 1 86 ? 2.802 18.419 -10.938 1.00 84.56 86 LYS A O 1
ATOM 673 N N . GLN A 1 87 ? 3.001 20.538 -11.642 1.00 70.12 87 GLN A N 1
ATOM 674 C CA . GLN A 1 87 ? 1.728 20.560 -12.352 1.00 70.12 87 GLN A CA 1
ATOM 675 C C . GLN A 1 87 ? 1.890 19.886 -13.719 1.00 70.12 87 GLN A C 1
ATOM 677 O O . GLN A 1 87 ? 1.860 20.531 -14.764 1.00 70.12 87 GLN A O 1
ATOM 682 N N . VAL A 1 88 ? 2.116 18.572 -13.719 1.00 67.75 88 VAL A N 1
ATOM 683 C CA . VAL A 1 88 ? 2.089 17.791 -14.955 1.00 67.75 88 VAL A CA 1
ATOM 684 C C . VAL A 1 88 ? 0.627 17.534 -15.295 1.00 67.75 88 VAL A C 1
ATOM 686 O O . VAL A 1 88 ? -0.049 16.743 -14.640 1.00 67.75 88 VAL A O 1
ATOM 689 N N . GLN A 1 89 ? 0.117 18.217 -16.319 1.00 68.12 89 GLN A N 1
ATOM 690 C CA . GLN A 1 89 ? -1.180 17.876 -16.895 1.00 68.12 89 GLN A CA 1
ATOM 691 C C . GLN A 1 89 ? -1.032 16.602 -17.728 1.00 68.12 89 GLN A C 1
ATOM 693 O O . GLN A 1 89 ? -0.802 16.647 -18.938 1.00 68.12 89 GLN A O 1
ATOM 698 N N . TYR A 1 90 ? -1.156 15.451 -17.072 1.00 71.81 90 TYR A N 1
ATOM 699 C CA . TYR A 1 90 ? -1.311 14.177 -17.760 1.00 71.81 90 TYR A CA 1
ATOM 700 C C . TYR A 1 90 ? -2.640 14.201 -18.521 1.00 71.81 90 TYR A C 1
ATOM 702 O O . TYR A 1 90 ? -3.711 14.099 -17.925 1.00 71.81 90 TYR A O 1
ATOM 710 N N . LYS A 1 91 ? -2.589 14.376 -19.845 1.00 77.19 91 LYS A N 1
ATOM 711 C CA . LYS A 1 91 ? -3.779 14.253 -20.694 1.00 77.19 91 LYS A CA 1
ATOM 712 C C . LYS A 1 91 ? -4.070 12.763 -20.875 1.00 77.19 91 LYS A C 1
ATOM 714 O O . LYS A 1 91 ? -3.231 12.082 -21.469 1.00 77.19 91 LYS A O 1
ATOM 719 N N . PRO A 1 92 ? -5.200 12.233 -20.371 1.00 75.81 92 PRO A N 1
ATOM 720 C CA . PRO A 1 92 ? -5.529 10.835 -20.588 1.00 75.81 92 PRO A CA 1
ATOM 721 C C . PRO A 1 92 ? -5.655 10.597 -22.095 1.00 75.81 92 PRO A C 1
ATOM 723 O O . PRO A 1 92 ? -6.440 11.251 -22.781 1.00 75.81 92 PRO A O 1
ATOM 726 N N . GLY A 1 93 ? -4.821 9.699 -22.617 1.00 86.12 93 GLY A N 1
ATOM 727 C CA . GLY A 1 93 ? -4.929 9.233 -23.994 1.00 86.12 93 GLY A CA 1
ATOM 728 C C . GLY A 1 93 ? -6.173 8.364 -24.193 1.00 86.12 93 GLY A C 1
ATOM 729 O O . GLY A 1 93 ? -7.015 8.217 -23.305 1.00 86.12 93 GLY A O 1
ATOM 730 N N . LYS A 1 94 ? -6.278 7.726 -25.362 1.00 93.19 94 LYS A N 1
ATOM 731 C CA . LYS A 1 94 ? -7.322 6.723 -25.604 1.00 93.19 94 LYS A CA 1
ATOM 732 C C . LYS A 1 94 ? -7.176 5.577 -24.595 1.00 93.19 94 LYS A C 1
ATOM 734 O O . LYS A 1 94 ? -6.135 4.925 -24.552 1.00 93.19 94 LYS A O 1
ATOM 739 N N . ILE A 1 95 ? -8.228 5.312 -23.822 1.00 92.06 95 ILE A N 1
ATOM 740 C CA . ILE A 1 95 ? -8.285 4.152 -22.928 1.00 92.06 95 ILE A CA 1
ATOM 741 C C . ILE A 1 95 ? -8.316 2.891 -23.795 1.00 92.06 95 ILE A C 1
ATOM 743 O O . ILE A 1 95 ? -9.232 2.699 -24.594 1.00 92.06 95 ILE A O 1
ATOM 747 N N . VAL A 1 96 ? -7.296 2.047 -23.653 1.00 92.56 96 VAL A N 1
ATOM 748 C CA . VAL A 1 96 ? -7.187 0.771 -24.383 1.00 92.56 96 VAL A CA 1
ATOM 749 C C . VAL A 1 96 ? -7.664 -0.421 -23.558 1.00 92.56 96 VAL A C 1
ATOM 751 O O . VAL A 1 96 ? -8.003 -1.455 -24.121 1.00 92.56 96 VAL A O 1
ATOM 754 N N . HIS A 1 97 ? -7.691 -0.286 -22.230 1.00 93.25 97 HIS A N 1
ATOM 755 C CA . HIS A 1 97 ? -8.099 -1.344 -21.315 1.00 93.25 97 HIS A CA 1
ATOM 756 C C . HIS A 1 97 ? -8.526 -0.766 -19.958 1.00 93.25 97 HIS A C 1
ATOM 758 O O . HIS A 1 97 ? -8.037 0.280 -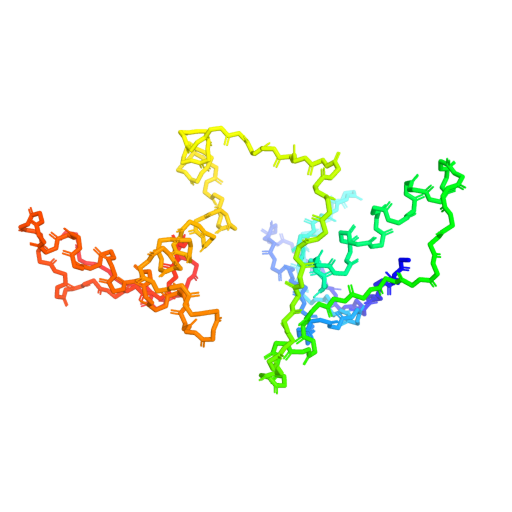19.531 1.00 93.25 97 HIS A O 1
ATOM 764 N N . THR A 1 98 ? -9.425 -1.461 -19.265 1.00 95.31 98 THR A N 1
ATOM 765 C CA . THR A 1 98 ? -9.819 -1.166 -17.884 1.00 95.31 98 THR A CA 1
ATOM 766 C C . THR A 1 98 ? -9.961 -2.480 -17.131 1.00 95.31 98 THR A C 1
ATOM 768 O O . THR A 1 98 ? -10.746 -3.336 -17.530 1.00 95.31 98 THR A O 1
ATOM 771 N N . GLN A 1 99 ? -9.213 -2.619 -16.037 1.00 95.25 99 GLN A N 1
ATOM 772 C CA . GLN A 1 99 ? -9.327 -3.746 -15.119 1.00 95.25 99 GLN A CA 1
ATOM 773 C C . GLN A 1 99 ? -10.161 -3.319 -13.913 1.00 95.25 99 GLN A C 1
ATOM 775 O O . GLN A 1 99 ? -9.771 -2.424 -13.164 1.00 95.25 99 GLN A O 1
ATOM 780 N N . THR A 1 100 ? -11.296 -3.978 -13.706 1.00 96.31 100 THR A N 1
ATOM 781 C CA . THR A 1 100 ? -12.148 -3.751 -12.534 1.00 96.31 100 THR A CA 1
ATOM 782 C C . THR A 1 100 ? -11.760 -4.712 -11.411 1.00 96.31 100 THR A C 1
ATOM 784 O O . THR A 1 100 ? -11.380 -5.859 -11.661 1.00 96.31 100 THR A O 1
ATOM 787 N N . SER A 1 101 ? -11.821 -4.243 -10.164 1.00 95.31 101 SER A N 1
ATOM 788 C CA . SER A 1 101 ? -11.636 -5.087 -8.983 1.00 95.31 101 SER A CA 1
ATOM 789 C C . SER A 1 101 ? -12.842 -6.002 -8.755 1.00 95.31 101 SER A C 1
ATOM 791 O O . SER A 1 101 ? -13.901 -5.842 -9.363 1.00 95.31 101 SER A O 1
ATOM 793 N N . ARG A 1 102 ? -12.720 -6.917 -7.789 1.00 96.38 102 ARG A N 1
ATOM 794 C CA . ARG A 1 102 ? -13.896 -7.562 -7.194 1.00 96.38 102 ARG A CA 1
ATOM 795 C C . ARG A 1 102 ? -14.828 -6.527 -6.526 1.00 96.38 102 ARG A C 1
ATOM 797 O O . ARG A 1 102 ? -14.353 -5.445 -6.156 1.00 96.38 102 ARG A O 1
ATOM 804 N N . PRO A 1 103 ? -16.126 -6.838 -6.361 1.00 97.81 103 PRO A N 1
ATOM 805 C CA . PRO A 1 103 ? -17.089 -5.975 -5.682 1.00 97.81 103 PRO A CA 1
ATOM 806 C C . PRO A 1 103 ? -16.663 -5.561 -4.268 1.00 97.81 103 PRO A C 1
ATOM 808 O O . PRO A 1 103 ? -16.009 -6.320 -3.553 1.00 97.81 103 PRO A O 1
ATOM 811 N N . MET A 1 104 ? -17.122 -4.385 -3.823 1.00 96.81 104 MET A N 1
ATOM 812 C CA . MET A 1 104 ? -16.804 -3.837 -2.495 1.00 96.81 104 MET A CA 1
ATOM 813 C C . MET A 1 104 ? -17.139 -4.808 -1.353 1.00 96.81 104 MET A C 1
ATOM 815 O O . MET A 1 104 ? -16.352 -4.945 -0.421 1.00 96.81 104 MET A O 1
ATOM 819 N N . LYS A 1 105 ? -18.257 -5.541 -1.448 1.00 98.06 105 LYS A N 1
ATOM 820 C CA . LYS A 1 105 ? -18.656 -6.536 -0.437 1.00 98.06 105 LYS A CA 1
ATOM 821 C C . LYS A 1 105 ? -17.576 -7.604 -0.191 1.00 98.06 105 LYS A C 1
ATOM 823 O O . LYS A 1 105 ? -17.348 -7.970 0.955 1.00 98.06 105 LYS A O 1
ATOM 828 N N . ASP A 1 106 ? -16.861 -8.032 -1.233 1.00 98.19 106 ASP A N 1
ATOM 829 C CA . ASP A 1 106 ? -15.828 -9.069 -1.128 1.00 98.19 106 ASP A CA 1
ATOM 830 C C . ASP A 1 106 ? -14.524 -8.482 -0.562 1.00 98.19 106 ASP A C 1
ATOM 832 O O . ASP A 1 106 ? -13.776 -9.147 0.153 1.00 98.19 106 ASP A O 1
ATOM 836 N N . ILE A 1 107 ? -14.243 -7.206 -0.854 1.00 97.88 107 ILE A N 1
ATOM 837 C CA . ILE A 1 107 ? -13.121 -6.471 -0.253 1.00 97.88 107 ILE A CA 1
ATOM 838 C C . ILE A 1 107 ? -13.359 -6.298 1.251 1.00 97.88 107 ILE A C 1
ATOM 840 O O . ILE A 1 107 ? -12.474 -6.611 2.044 1.00 97.88 107 ILE A O 1
ATOM 844 N N . VAL A 1 108 ? -14.561 -5.874 1.648 1.00 97.50 108 VAL A N 1
ATOM 845 C CA . VAL A 1 108 ? -14.955 -5.727 3.057 1.00 97.50 108 VAL A CA 1
ATOM 846 C C . VAL A 1 108 ? -14.948 -7.077 3.776 1.00 97.50 108 VAL A C 1
ATOM 848 O O . VAL A 1 108 ? -14.478 -7.158 4.911 1.00 97.50 108 VAL A O 1
ATOM 851 N N . GLN A 1 109 ? -15.410 -8.149 3.125 1.00 98.19 109 GLN A N 1
ATOM 852 C CA . GLN A 1 109 ? -15.332 -9.497 3.688 1.00 98.19 109 GLN A CA 1
ATOM 853 C C . GLN A 1 109 ? -13.881 -9.895 3.973 1.00 98.19 109 GLN A C 1
ATOM 855 O O . GLN A 1 109 ? -13.591 -10.403 5.048 1.00 98.19 109 GLN A O 1
ATOM 860 N N . GLU A 1 110 ? -12.951 -9.643 3.057 1.00 97.88 110 GLU A N 1
ATOM 861 C CA . GLU A 1 110 ? -11.533 -9.944 3.276 1.00 97.88 110 GLU A CA 1
ATOM 862 C C . GLU A 1 110 ? -10.926 -9.150 4.429 1.00 97.88 110 GLU A C 1
ATOM 864 O O . GLU A 1 110 ? -10.204 -9.725 5.240 1.00 97.88 110 GLU A O 1
ATOM 869 N N . VAL A 1 111 ? -11.233 -7.854 4.527 1.00 97.81 111 VAL A N 1
ATOM 870 C CA . VAL A 1 111 ? -10.766 -7.022 5.643 1.00 97.81 111 VAL A CA 1
ATOM 871 C C . VAL A 1 111 ? -11.206 -7.631 6.969 1.00 97.81 111 VAL A C 1
ATOM 873 O O . VAL A 1 111 ? -10.367 -7.862 7.830 1.00 97.81 111 VAL A O 1
ATOM 876 N N . ASN A 1 112 ? -12.486 -7.976 7.105 1.00 97.62 112 ASN A N 1
ATOM 877 C CA . ASN A 1 112 ? -13.035 -8.440 8.379 1.00 97.62 112 ASN A CA 1
ATOM 878 C C . ASN A 1 112 ? -12.745 -9.919 8.683 1.00 97.62 112 ASN A C 1
ATOM 880 O O . ASN A 1 112 ? -12.577 -10.284 9.840 1.00 97.62 112 ASN A O 1
ATOM 884 N N . VAL A 1 113 ? -12.679 -10.788 7.669 1.00 97.94 113 VAL A N 1
ATOM 885 C CA . VAL A 1 113 ? -12.494 -12.241 7.858 1.00 97.94 113 VAL A CA 1
ATOM 886 C C . VAL A 1 113 ? -11.020 -12.635 7.862 1.00 97.94 113 VAL A C 1
ATOM 888 O O . VAL A 1 113 ? -10.635 -13.580 8.548 1.00 97.94 113 VAL A O 1
ATOM 891 N N . LYS A 1 114 ? -10.186 -11.957 7.067 1.00 97.19 114 LYS A N 1
ATOM 892 C CA . LYS A 1 114 ? -8.750 -12.258 6.947 1.00 97.19 114 LYS A CA 1
ATOM 893 C C . LYS A 1 114 ? -7.866 -11.231 7.646 1.00 97.19 114 LYS A C 1
ATOM 895 O O . LYS A 1 114 ? -6.651 -11.401 7.620 1.00 97.19 114 LYS A O 1
ATOM 900 N N . SER A 1 115 ? -8.453 -10.204 8.268 1.00 96.44 115 SER A N 1
ATOM 901 C CA . SER A 1 115 ? -7.726 -9.107 8.920 1.00 96.44 115 SER A CA 1
ATOM 902 C C . SER A 1 115 ? -6.697 -8.481 7.975 1.00 96.44 115 SER A C 1
ATOM 904 O O . SER A 1 115 ? -5.524 -8.317 8.307 1.00 96.44 115 SER A O 1
ATOM 906 N N . ASN A 1 116 ? -7.111 -8.219 6.731 1.00 96.75 116 ASN A N 1
ATOM 907 C CA . ASN A 1 116 ? -6.193 -7.742 5.704 1.00 96.75 116 ASN A CA 1
ATOM 908 C C . ASN A 1 116 ? -5.888 -6.249 5.892 1.00 96.75 116 ASN A C 1
ATOM 910 O O . ASN A 1 116 ? -6.612 -5.381 5.399 1.00 96.75 116 ASN A O 1
ATOM 914 N N . ASN A 1 117 ? -4.770 -5.975 6.563 1.00 95.81 117 ASN A N 1
ATOM 915 C CA . ASN A 1 117 ? -4.323 -4.622 6.895 1.00 95.81 117 ASN A CA 1
ATOM 916 C C . ASN A 1 117 ? -4.186 -3.733 5.657 1.00 95.81 117 ASN A C 1
ATOM 918 O O . ASN A 1 117 ? -4.595 -2.577 5.668 1.00 95.81 117 ASN A O 1
ATOM 922 N N . HIS A 1 118 ? -3.662 -4.281 4.556 1.00 94.62 118 HIS A N 1
ATOM 923 C CA . HIS A 1 118 ? -3.437 -3.497 3.346 1.00 94.62 118 HIS A CA 1
ATOM 924 C C . HIS A 1 118 ? -4.752 -2.966 2.768 1.00 94.62 118 HIS A C 1
ATOM 926 O O . HIS A 1 118 ? -4.831 -1.812 2.357 1.00 94.62 118 HIS A O 1
ATOM 932 N N . TYR A 1 119 ? -5.800 -3.790 2.763 1.00 97.25 119 TYR A N 1
ATOM 933 C CA . TYR A 1 119 ? -7.114 -3.362 2.291 1.00 97.25 119 TYR A CA 1
ATOM 934 C C . TYR A 1 119 ? -7.775 -2.375 3.241 1.00 97.25 119 TYR A C 1
ATOM 936 O O . TYR A 1 119 ? -8.356 -1.405 2.764 1.00 97.25 119 TYR A O 1
ATOM 944 N N . ALA A 1 120 ? -7.644 -2.571 4.552 1.00 98.19 120 ALA A N 1
ATOM 945 C CA . ALA A 1 120 ? -8.183 -1.637 5.532 1.00 98.19 120 ALA A CA 1
ATOM 946 C C . ALA A 1 120 ? -7.584 -0.225 5.358 1.00 98.19 120 ALA A C 1
ATOM 948 O O . ALA A 1 120 ? -8.328 0.753 5.260 1.00 98.19 120 ALA A O 1
ATOM 949 N N . GLU A 1 121 ? -6.259 -0.124 5.184 1.00 97.69 121 GLU A N 1
ATOM 950 C CA . GLU A 1 121 ? -5.588 1.160 4.932 1.00 97.69 121 GLU A CA 1
ATOM 951 C C . GLU A 1 121 ? -6.017 1.822 3.622 1.00 97.69 121 GLU A C 1
ATOM 953 O O . GLU A 1 121 ? -6.258 3.033 3.572 1.00 97.69 121 GLU A O 1
ATOM 958 N N . HIS A 1 122 ? -6.121 1.045 2.541 1.00 97.19 122 HIS A N 1
ATOM 959 C CA . HIS A 1 122 ? -6.562 1.588 1.256 1.00 97.19 122 HIS A CA 1
ATOM 960 C C . HIS A 1 122 ? -8.013 2.055 1.301 1.00 97.19 122 HIS A C 1
ATOM 962 O O . HIS A 1 122 ? -8.305 3.120 0.767 1.00 97.19 122 HIS A O 1
ATOM 968 N N . LEU A 1 123 ? -8.914 1.317 1.956 1.00 98.06 123 LEU A N 1
ATOM 969 C CA . LEU A 1 123 ? -10.312 1.730 2.098 1.00 98.06 123 LEU A CA 1
ATOM 970 C C . LEU A 1 123 ? -10.431 3.057 2.854 1.00 98.06 123 LEU A C 1
ATOM 972 O O . LEU A 1 123 ? -11.118 3.960 2.375 1.00 98.06 123 LEU A O 1
ATOM 976 N N . LEU A 1 124 ? -9.716 3.215 3.973 1.00 98.31 124 LEU A N 1
ATOM 977 C CA . LEU A 1 124 ? -9.722 4.464 4.739 1.00 98.31 124 LEU A CA 1
ATOM 978 C C . LEU A 1 124 ? -9.208 5.647 3.902 1.00 98.31 124 LEU A C 1
ATOM 980 O O . LEU A 1 124 ? -9.832 6.708 3.859 1.00 98.31 124 LEU A O 1
ATOM 984 N N . ARG A 1 125 ? -8.111 5.454 3.162 1.00 98.31 125 ARG A N 1
ATOM 985 C CA . ARG A 1 125 ? -7.562 6.485 2.267 1.00 98.31 125 ARG A CA 1
ATOM 986 C C . ARG A 1 125 ? -8.476 6.785 1.078 1.00 98.31 125 ARG A C 1
ATOM 988 O O . ARG A 1 125 ? -8.545 7.936 0.654 1.00 98.31 125 ARG A O 1
ATOM 995 N N . ILE A 1 126 ? -9.192 5.796 0.540 1.00 97.06 126 ILE A N 1
ATOM 996 C CA . ILE A 1 126 ? -10.183 5.998 -0.531 1.00 97.06 126 ILE A CA 1
ATOM 997 C C . ILE A 1 126 ? -11.354 6.841 -0.023 1.00 97.06 126 ILE A C 1
ATOM 999 O O . ILE A 1 126 ? -11.787 7.750 -0.733 1.00 97.06 126 ILE A O 1
ATOM 1003 N N . ILE A 1 127 ? -11.830 6.602 1.203 1.00 97.50 127 ILE A N 1
ATOM 1004 C CA . ILE A 1 127 ? -12.846 7.449 1.841 1.00 97.50 127 ILE A CA 1
ATOM 1005 C C . ILE A 1 127 ? -12.344 8.895 1.895 1.00 97.50 127 ILE A C 1
ATOM 1007 O O . ILE A 1 127 ? -13.003 9.788 1.362 1.00 97.50 127 ILE A O 1
ATOM 1011 N N . GLY A 1 128 ? -11.142 9.120 2.436 1.00 97.88 128 GLY A N 1
ATOM 1012 C CA . GLY A 1 128 ? -10.550 10.457 2.518 1.00 97.88 128 GLY A CA 1
ATOM 1013 C C . GLY A 1 128 ? -10.364 11.126 1.153 1.00 97.88 128 GLY A C 1
ATOM 1014 O O . GLY A 1 128 ? -10.722 12.289 0.976 1.00 97.88 128 GLY A O 1
ATOM 1015 N N . ARG A 1 129 ? -9.888 10.381 0.149 1.00 97.06 129 ARG A N 1
ATOM 1016 C CA . ARG A 1 129 ? -9.710 10.870 -1.229 1.00 97.06 129 ARG A CA 1
ATOM 1017 C C . ARG A 1 129 ? -11.038 11.181 -1.931 1.00 97.06 129 ARG A C 1
ATOM 1019 O O . ARG A 1 129 ? -11.069 12.032 -2.813 1.00 97.06 129 ARG A O 1
ATOM 1026 N N . THR A 1 130 ? -12.128 10.525 -1.531 1.00 96.50 130 THR A N 1
ATOM 1027 C CA . THR A 1 130 ? -13.484 10.824 -2.021 1.00 96.50 130 THR A CA 1
ATOM 1028 C C . THR A 1 130 ? -14.025 12.122 -1.416 1.00 96.50 130 THR A C 1
ATOM 1030 O O . THR A 1 130 ? -14.772 12.833 -2.078 1.00 96.50 130 THR A O 1
ATOM 1033 N N . GLN A 1 131 ? -13.627 12.459 -0.183 1.00 95.25 131 GLN A N 1
ATOM 1034 C CA . GLN A 1 131 ? -13.978 13.738 0.447 1.00 95.25 131 GLN A CA 1
ATOM 1035 C C . GLN A 1 131 ? -13.109 14.895 -0.056 1.00 95.25 131 GLN A C 1
ATOM 1037 O O . GLN A 1 131 ? -13.587 16.020 -0.180 1.00 95.25 131 GLN A O 1
ATOM 1042 N N . ASN A 1 132 ? -11.834 14.625 -0.343 1.00 94.56 132 ASN A N 1
ATOM 1043 C CA . ASN A 1 132 ? -10.897 15.602 -0.875 1.00 94.56 132 ASN A CA 1
ATOM 1044 C C . ASN A 1 132 ? -10.102 15.020 -2.050 1.00 94.56 132 ASN A C 1
ATOM 1046 O O . ASN A 1 132 ? -9.177 14.219 -1.876 1.00 94.56 132 ASN A O 1
ATOM 1050 N N . THR A 1 133 ? -10.444 15.473 -3.255 1.00 92.62 133 THR A N 1
ATOM 1051 C CA . THR A 1 133 ? -9.828 15.019 -4.505 1.00 92.62 133 THR A CA 1
ATOM 1052 C C . THR A 1 133 ? -8.430 15.593 -4.747 1.00 92.62 133 THR A C 1
ATOM 1054 O O . THR A 1 133 ? -7.764 15.155 -5.684 1.00 92.62 133 THR A O 1
ATOM 1057 N N . ASP A 1 134 ? -7.963 16.551 -3.936 1.00 92.12 134 ASP A N 1
ATOM 1058 C CA . ASP A 1 134 ? -6.602 17.085 -4.035 1.00 92.12 134 ASP A CA 1
ATOM 1059 C C . ASP A 1 134 ? -5.577 16.020 -3.645 1.00 92.12 134 ASP A C 1
ATOM 1061 O O . ASP A 1 134 ? -5.388 15.718 -2.470 1.00 92.12 134 ASP A O 1
ATOM 1065 N N . ILE A 1 135 ? -4.856 15.484 -4.627 1.00 90.56 135 ILE A N 1
ATOM 1066 C CA . ILE A 1 135 ? -3.856 14.432 -4.422 1.00 90.56 135 ILE A CA 1
ATOM 1067 C C . ILE A 1 135 ? -2.759 14.803 -3.412 1.00 90.56 135 ILE A C 1
ATOM 1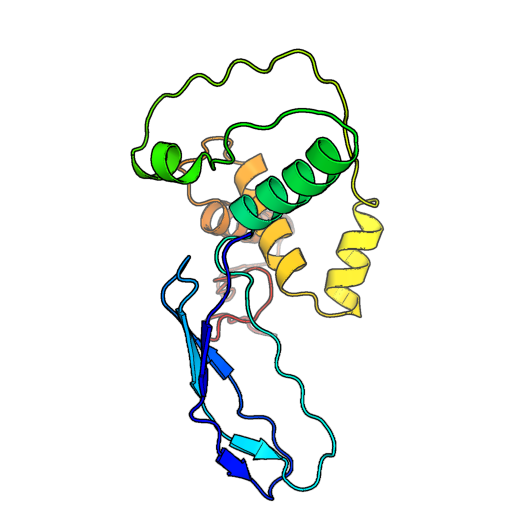069 O O . ILE A 1 135 ? -2.142 13.892 -2.865 1.00 90.56 135 ILE A O 1
ATOM 1073 N N . TYR A 1 136 ? -2.534 16.095 -3.147 1.00 92.19 136 TYR A N 1
ATOM 1074 C CA . TYR A 1 136 ? -1.555 16.579 -2.171 1.00 92.19 136 TYR A CA 1
ATOM 1075 C C . TYR A 1 136 ? -2.093 16.650 -0.738 1.00 92.19 136 TYR A C 1
ATOM 1077 O O . TYR A 1 136 ? -1.308 16.849 0.191 1.00 92.19 136 TYR A O 1
ATOM 1085 N N . SER A 1 137 ? -3.401 16.475 -0.538 1.00 94.75 137 SER A N 1
ATOM 1086 C CA . SER A 1 137 ? -3.992 16.360 0.790 1.00 94.75 137 SER A CA 1
ATOM 1087 C C . SER A 1 137 ? -3.678 15.001 1.416 1.00 94.75 137 SER A C 1
ATOM 1089 O O . SER A 1 137 ? -3.580 13.978 0.721 1.00 94.75 137 SER A O 1
ATOM 1091 N N . ASP A 1 138 ? -3.593 14.972 2.746 1.00 96.44 138 ASP A N 1
ATOM 1092 C CA . ASP A 1 138 ? -3.451 13.724 3.488 1.00 96.44 138 ASP A CA 1
ATOM 1093 C C . ASP A 1 138 ? -4.767 12.933 3.464 1.00 96.44 138 ASP A C 1
ATOM 1095 O O . ASP A 1 138 ? -5.716 13.209 4.199 1.00 96.44 138 ASP A O 1
ATOM 1099 N N . ALA A 1 139 ? -4.822 11.935 2.581 1.00 97.50 139 ALA A N 1
ATOM 1100 C CA . ALA A 1 139 ? -5.977 11.059 2.438 1.00 97.50 139 ALA A CA 1
ATOM 1101 C C . ALA A 1 139 ? -6.239 10.192 3.680 1.00 97.50 139 ALA A C 1
ATOM 1103 O O . ALA A 1 139 ? -7.377 9.783 3.888 1.00 97.50 139 ALA A O 1
ATOM 1104 N N . LEU A 1 140 ? -5.213 9.893 4.486 1.00 97.62 140 LEU A N 1
ATOM 1105 C CA . LEU A 1 140 ? -5.402 9.143 5.727 1.00 97.62 140 LEU A CA 1
ATOM 1106 C C . LEU A 1 140 ? -6.108 10.019 6.757 1.00 97.62 140 LEU A C 1
ATOM 1108 O O . LEU A 1 140 ? -7.153 9.619 7.261 1.00 97.62 140 LEU A O 1
ATOM 1112 N N . GLN A 1 141 ? -5.596 11.231 6.994 1.00 97.94 141 GLN A N 1
ATOM 1113 C CA . GLN A 1 141 ? -6.225 12.165 7.930 1.00 97.94 141 GLN A CA 1
ATOM 1114 C C . GLN A 1 141 ? -7.664 12.491 7.514 1.00 97.94 141 GLN A C 1
ATOM 1116 O O . GLN A 1 141 ? -8.578 12.371 8.322 1.00 97.94 141 GLN A O 1
ATOM 1121 N N . ALA A 1 142 ? -7.894 12.789 6.231 1.00 98.06 142 ALA A N 1
ATOM 1122 C CA . ALA A 1 142 ? -9.242 13.037 5.719 1.00 98.06 142 ALA A CA 1
ATOM 1123 C C . ALA A 1 142 ? -10.182 11.826 5.896 1.00 98.06 142 ALA A C 1
ATOM 1125 O O . ALA A 1 142 ? -11.379 11.996 6.128 1.00 98.06 142 ALA A O 1
ATOM 1126 N N . GLY A 1 143 ? -9.655 10.602 5.788 1.00 98.12 143 GLY A N 1
ATOM 1127 C CA . GLY A 1 143 ? -10.404 9.376 6.059 1.00 98.12 143 GLY A CA 1
ATOM 1128 C C . GLY A 1 143 ? -10.769 9.236 7.538 1.00 98.12 143 GLY A C 1
ATOM 1129 O O . GLY A 1 143 ? -11.923 8.951 7.854 1.00 98.12 143 GLY A O 1
ATOM 1130 N N . ILE A 1 144 ? -9.813 9.483 8.438 1.00 98.00 144 ILE A N 1
ATOM 1131 C CA . ILE A 1 144 ? -10.023 9.465 9.895 1.00 98.00 144 ILE A CA 1
ATOM 1132 C C . ILE A 1 144 ? -11.087 10.491 10.297 1.00 98.00 144 ILE A C 1
ATOM 1134 O O . ILE A 1 144 ? -12.030 10.152 11.014 1.00 98.00 144 ILE A O 1
ATOM 1138 N N . ASP A 1 145 ? -10.973 11.720 9.793 1.00 97.44 145 ASP A N 1
ATOM 1139 C CA . ASP A 1 145 ? -11.919 12.801 10.075 1.00 97.44 145 ASP A CA 1
ATOM 1140 C C . ASP A 1 145 ? -13.330 12.439 9.596 1.00 97.44 145 ASP A C 1
ATOM 1142 O O . ASP A 1 145 ? -14.314 12.662 10.306 1.00 97.44 145 ASP A O 1
ATOM 1146 N N . TYR A 1 146 ? -13.438 11.819 8.416 1.00 97.69 146 TYR A N 1
ATOM 1147 C CA . TYR A 1 146 ? -14.715 11.332 7.906 1.00 97.69 146 TYR A CA 1
ATOM 1148 C C . TYR A 1 146 ? -15.317 10.243 8.797 1.00 97.69 146 TYR A C 1
ATOM 1150 O O . TYR A 1 146 ? -16.504 10.313 9.104 1.00 97.69 146 TYR A O 1
ATOM 1158 N N . VAL A 1 147 ? -14.529 9.251 9.228 1.00 97.00 147 VAL A N 1
ATOM 1159 C CA . VAL A 1 147 ? -15.013 8.168 10.103 1.00 97.00 147 VAL A CA 1
ATOM 1160 C C . VAL A 1 147 ? -15.536 8.729 11.423 1.00 97.00 147 VAL A C 1
ATOM 1162 O O . VAL A 1 147 ? -16.619 8.340 11.861 1.00 97.00 147 VAL A O 1
ATOM 1165 N N . LYS A 1 148 ? -14.815 9.678 12.031 1.00 97.12 148 LYS A N 1
ATOM 1166 C CA . LYS A 1 148 ? -15.260 10.339 13.264 1.00 97.12 148 LYS A CA 1
ATOM 1167 C C . LYS A 1 148 ? -16.585 11.069 13.058 1.00 97.12 148 LYS A C 1
ATOM 1169 O O . LYS A 1 148 ? -17.565 10.790 13.744 1.00 97.12 148 LYS A O 1
ATOM 1174 N N . LYS A 1 149 ? -16.645 11.921 12.034 1.00 97.38 149 LYS A N 1
ATOM 1175 C CA . LYS A 1 149 ? -17.859 12.659 11.676 1.00 97.38 149 LYS A CA 1
ATOM 1176 C C . LYS A 1 149 ? -19.041 11.732 11.386 1.00 97.38 149 LYS A C 1
ATOM 1178 O O . LYS A 1 149 ? -20.159 12.026 11.795 1.00 97.38 149 LYS A O 1
ATOM 1183 N N . PHE A 1 150 ? -18.811 10.627 10.676 1.00 97.31 150 PHE A N 1
ATOM 1184 C CA . PHE A 1 150 ? -19.849 9.651 10.361 1.00 97.31 150 PHE A CA 1
ATOM 1185 C C . PHE A 1 150 ? -20.471 9.082 11.639 1.00 97.31 150 PHE A C 1
ATOM 1187 O O . PHE A 1 150 ? -21.693 9.085 11.768 1.00 97.31 150 PHE A O 1
ATOM 1194 N N . TRP A 1 151 ? -19.651 8.654 12.601 1.00 96.56 151 TRP A N 1
ATOM 1195 C CA . TRP A 1 151 ? -20.143 8.091 13.859 1.00 96.56 151 TRP A CA 1
ATOM 1196 C C . TRP A 1 151 ? -20.850 9.116 14.745 1.00 96.56 151 TRP A C 1
ATOM 1198 O O . TRP A 1 151 ? -21.910 8.805 15.287 1.00 96.56 151 TRP A O 1
ATOM 1208 N N . GLU A 1 152 ? -20.357 10.354 14.801 1.00 97.31 152 GLU A N 1
ATOM 1209 C CA . GLU A 1 152 ? -21.052 11.449 15.492 1.00 97.31 152 GLU A CA 1
ATOM 1210 C C . GLU A 1 152 ? -22.444 11.697 14.903 1.00 97.31 152 GLU A C 1
ATOM 1212 O O . GLU A 1 152 ? -23.416 11.863 15.640 1.00 97.31 152 GLU A O 1
ATOM 1217 N N . GLN A 1 153 ? -22.575 11.641 13.575 1.00 97.81 153 GLN A N 1
ATOM 1218 C CA . GLN A 1 153 ? -23.867 11.750 12.891 1.00 97.81 153 GLN A CA 1
ATOM 1219 C C . GLN A 1 153 ? -24.803 10.568 13.173 1.00 97.81 153 GLN A C 1
ATOM 1221 O O . GLN A 1 153 ? -26.017 10.731 13.074 1.00 97.81 153 GLN A O 1
ATOM 1226 N N . GLN A 1 154 ? -24.265 9.401 13.543 1.00 97.62 154 GLN A N 1
ATOM 1227 C CA . GLN A 1 154 ? -25.053 8.255 14.014 1.00 97.62 154 GLN A CA 1
ATOM 1228 C C . GLN A 1 154 ? -25.383 8.329 15.517 1.00 97.62 154 GLN A C 1
ATOM 1230 O O . GLN A 1 154 ? -25.967 7.394 16.059 1.00 97.62 154 GLN A O 1
ATOM 1235 N N . GLY A 1 155 ? -25.016 9.414 16.206 1.00 96.81 155 GLY A N 1
ATOM 1236 C CA . GLY A 1 155 ? -25.243 9.577 17.643 1.00 96.81 155 GLY A CA 1
ATOM 1237 C C . GLY A 1 155 ? -24.221 8.857 18.527 1.00 96.81 155 GLY A C 1
ATOM 1238 O O . GLY A 1 155 ? -24.449 8.720 19.727 1.00 96.81 155 GLY A O 1
ATOM 1239 N N . ILE A 1 156 ? -23.096 8.407 17.962 1.00 94.62 156 ILE A N 1
ATOM 1240 C CA . ILE A 1 156 ? -21.999 7.784 18.707 1.00 94.62 156 ILE A CA 1
ATOM 1241 C C . ILE A 1 156 ? -20.919 8.834 18.970 1.00 94.62 156 ILE A C 1
ATOM 1243 O O . ILE A 1 156 ? -20.343 9.393 18.038 1.00 94.62 156 ILE A O 1
ATOM 1247 N N . SER A 1 157 ? -20.623 9.100 20.246 1.00 94.31 157 SER A N 1
ATOM 1248 C CA . SER A 1 157 ? -19.531 10.008 20.614 1.00 94.31 157 SER A CA 1
ATOM 1249 C C . SER A 1 157 ? -18.183 9.439 20.179 1.00 94.31 157 SER A C 1
ATOM 1251 O O . SER A 1 157 ? -17.871 8.286 20.472 1.00 94.31 157 SER A O 1
ATOM 1253 N N . THR A 1 158 ? -17.349 10.267 19.549 1.00 95.12 158 THR A N 1
ATOM 1254 C CA . THR A 1 158 ? -15.986 9.884 19.148 1.00 95.12 158 THR A CA 1
ATOM 1255 C C . THR A 1 158 ? -14.906 10.481 20.049 1.00 95.12 158 THR A C 1
ATOM 1257 O O . THR A 1 158 ? -13.719 10.406 19.741 1.00 95.12 158 THR A O 1
ATOM 1260 N N . SER A 1 159 ? -15.291 11.030 21.207 1.00 93.19 159 SER A N 1
ATOM 1261 C CA . SER A 1 159 ? -14.368 11.681 22.147 1.00 93.19 159 SER A CA 1
ATOM 1262 C C . SER A 1 159 ? -13.274 10.754 22.688 1.00 93.19 159 SER A C 1
ATOM 1264 O O . SER A 1 159 ? -12.185 11.222 23.002 1.00 93.19 159 SER A O 1
ATOM 1266 N N . SER A 1 160 ? -13.553 9.451 22.804 1.00 92.94 160 SER A N 1
ATOM 1267 C CA . SER A 1 160 ? -12.584 8.427 23.221 1.00 92.94 160 SER A CA 1
ATOM 1268 C C . SER A 1 160 ? -11.921 7.698 22.047 1.00 92.94 160 SER A C 1
ATOM 1270 O O . SER A 1 160 ? -11.103 6.809 22.274 1.00 92.94 160 SER A O 1
ATOM 1272 N N . LEU A 1 161 ? -12.262 8.056 20.803 1.00 94.50 161 LEU A N 1
ATOM 1273 C CA . LEU A 1 161 ? -11.768 7.396 19.601 1.00 94.50 161 LEU A CA 1
ATOM 1274 C C . LEU A 1 161 ? -10.491 8.074 19.086 1.00 94.50 161 LEU A C 1
ATOM 1276 O O . LEU A 1 161 ? -10.512 9.143 18.460 1.00 94.50 161 LEU A O 1
ATOM 1280 N N . THR A 1 162 ? -9.374 7.387 19.280 1.00 96.06 162 THR A N 1
ATOM 1281 C CA . THR A 1 162 ? -8.075 7.730 18.706 1.00 96.06 162 THR A CA 1
ATOM 1282 C C . THR A 1 162 ? -7.791 6.771 17.558 1.00 96.06 162 THR A C 1
ATOM 1284 O O . THR A 1 162 ? -7.521 5.594 17.776 1.00 96.06 162 THR A O 1
ATOM 1287 N N . LEU A 1 163 ? -7.870 7.279 16.329 1.00 96.12 163 LEU A N 1
ATOM 1288 C CA . LEU A 1 163 ? -7.546 6.537 15.111 1.00 96.12 163 LEU A CA 1
ATOM 1289 C C . LEU A 1 163 ? -6.320 7.159 14.451 1.00 96.12 163 LEU A C 1
ATOM 1291 O O . LEU A 1 163 ? -6.276 8.372 14.252 1.00 96.12 163 LEU A O 1
ATOM 1295 N N . HIS A 1 164 ? -5.357 6.314 14.104 1.00 97.44 164 HIS A N 1
ATOM 1296 C CA . HIS A 1 164 ? -4.126 6.655 13.395 1.00 97.44 164 HIS A CA 1
ATOM 1297 C C . HIS A 1 164 ? -3.987 5.907 12.068 1.00 97.44 164 HIS A C 1
ATOM 1299 O O . HIS A 1 164 ? -3.190 6.317 11.227 1.00 97.44 164 HIS A O 1
ATOM 1305 N N . ASP A 1 165 ? -4.739 4.825 11.874 1.00 97.69 165 ASP A N 1
ATOM 1306 C CA . ASP A 1 165 ? -4.724 4.012 10.665 1.00 97.69 165 ASP A CA 1
ATOM 1307 C C . ASP A 1 165 ? -6.091 3.329 10.449 1.00 97.69 165 ASP A C 1
ATOM 1309 O O . ASP A 1 165 ? -7.032 3.536 11.220 1.00 97.69 165 ASP A O 1
ATOM 1313 N N . GLY A 1 166 ? -6.233 2.579 9.356 1.00 96.69 166 GLY A N 1
ATOM 1314 C CA . GLY A 1 166 ? -7.455 1.831 9.044 1.00 96.69 166 GLY A CA 1
ATOM 1315 C C . GLY A 1 166 ? -7.448 0.386 9.540 1.00 96.69 166 GLY A C 1
ATOM 1316 O O . GLY A 1 166 ? -8.509 -0.225 9.642 1.00 96.69 166 GLY A O 1
ATOM 1317 N N . SER A 1 167 ? -6.271 -0.176 9.804 1.00 97.19 167 SER A N 1
ATOM 1318 C CA . SER A 1 167 ? -6.064 -1.602 10.072 1.00 97.19 167 SER A CA 1
ATOM 1319 C C . SER A 1 167 ? -5.969 -1.970 11.546 1.00 97.19 167 SER A C 1
ATOM 1321 O O . SER A 1 167 ? -6.142 -3.140 11.880 1.00 97.19 167 SER A O 1
ATOM 1323 N N . GLY A 1 168 ? -5.695 -1.006 12.424 1.00 95.75 168 GLY A N 1
ATOM 1324 C CA . GLY A 1 168 ? -5.438 -1.266 13.835 1.00 95.75 168 GLY A CA 1
ATOM 1325 C C . GLY A 1 168 ? -3.976 -1.598 14.156 1.00 95.75 168 GLY A C 1
ATOM 1326 O O . GLY A 1 168 ? -3.681 -1.921 15.304 1.00 95.75 168 GLY A O 1
ATOM 1327 N N . LEU A 1 169 ? -3.053 -1.530 13.188 1.00 94.50 169 LEU A N 1
ATOM 1328 C CA . LEU A 1 169 ? -1.633 -1.824 13.414 1.00 94.50 169 LEU A CA 1
ATOM 1329 C C . LEU A 1 169 ? -0.921 -0.740 14.229 1.00 94.50 169 LEU A C 1
ATOM 1331 O O . LEU A 1 169 ? 0.045 -1.043 14.934 1.00 94.50 169 LEU A O 1
ATOM 1335 N N . ALA A 1 170 ? -1.353 0.515 14.115 1.00 96.19 170 ALA A N 1
ATOM 1336 C CA . ALA A 1 170 ? -0.775 1.619 14.857 1.00 96.19 170 ALA A CA 1
ATOM 1337 C C . ALA A 1 170 ? -1.026 1.412 16.363 1.00 96.19 170 ALA A C 1
ATOM 1339 O O . ALA A 1 170 ? -2.182 1.409 16.796 1.00 96.19 170 ALA A O 1
ATOM 1340 N N . PRO A 1 171 ? 0.027 1.281 17.194 1.00 95.38 171 PRO A N 1
ATOM 1341 C CA . PRO A 1 171 ? -0.128 1.052 18.633 1.00 95.38 171 PRO A CA 1
ATOM 1342 C C . PRO A 1 171 ? -0.767 2.239 19.367 1.00 95.38 171 PRO A C 1
ATOM 1344 O O . PRO A 1 171 ? -1.145 2.117 20.526 1.00 95.38 171 PRO A O 1
ATOM 1347 N N . GLN A 1 172 ? -0.857 3.395 18.710 1.00 96.75 172 GLN A N 1
ATOM 1348 C CA . GLN A 1 172 ? -1.507 4.595 19.223 1.00 96.75 172 GLN A CA 1
ATOM 1349 C C . GLN A 1 172 ? -3.032 4.571 19.047 1.00 96.75 172 GLN A C 1
ATOM 1351 O O . GLN A 1 172 ? -3.713 5.429 19.607 1.00 96.75 172 GLN A O 1
ATOM 1356 N N . ASN A 1 173 ? -3.578 3.628 18.269 1.00 96.94 173 ASN A N 1
ATOM 1357 C CA . ASN A 1 173 ? -5.024 3.461 18.173 1.00 96.94 173 ASN A CA 1
ATOM 1358 C C . ASN A 1 173 ? -5.613 3.151 19.554 1.00 96.94 173 ASN A C 1
ATOM 1360 O O . ASN A 1 173 ? -5.101 2.298 20.279 1.00 96.94 173 ASN A O 1
ATOM 1364 N N . ALA A 1 174 ? -6.709 3.818 19.907 1.00 95.88 174 ALA A N 1
ATOM 1365 C CA . ALA A 1 174 ? -7.392 3.615 21.177 1.00 95.88 174 ALA A CA 1
ATOM 1366 C C . ALA A 1 174 ? -8.896 3.875 21.053 1.00 95.88 174 ALA A C 1
ATOM 1368 O O . ALA A 1 174 ? -9.334 4.756 20.314 1.00 95.88 174 ALA A O 1
ATOM 1369 N N . PHE A 1 175 ? -9.680 3.109 21.805 1.00 92.06 175 PHE A N 1
ATOM 1370 C CA . PHE A 1 175 ? -11.116 3.295 21.983 1.00 92.06 175 PHE A CA 1
ATOM 1371 C C . PHE A 1 175 ? -11.536 2.720 23.342 1.00 92.06 175 PHE A C 1
ATOM 1373 O O . PHE A 1 175 ? -10.865 1.838 23.883 1.00 92.06 175 PHE A O 1
ATOM 1380 N N . SER A 1 176 ? -12.630 3.227 23.909 1.00 89.31 176 SER A N 1
ATOM 1381 C CA . SER A 1 176 ? -13.240 2.682 25.129 1.00 89.31 176 SER A CA 1
ATOM 1382 C C . SER A 1 176 ? -14.379 1.717 24.769 1.00 89.31 176 SER A C 1
ATOM 1384 O O . SER A 1 176 ? -15.185 2.096 23.915 1.00 89.31 176 SER A O 1
ATOM 1386 N N . PRO A 1 177 ? -14.466 0.522 25.389 1.00 79.31 177 PRO A N 1
ATOM 1387 C CA . PRO A 1 177 ? -15.624 -0.367 25.260 1.00 79.31 177 PRO A CA 1
ATOM 1388 C C . PRO A 1 177 ? -16.944 0.261 25.719 1.00 79.31 177 PRO A C 1
ATOM 1390 O O . PRO A 1 177 ? -16.901 1.150 26.603 1.00 79.31 177 PRO A O 1
#

Radius of gyration: 20.88 Å; chains: 1; bounding box: 47×48×55 Å